Protein AF-A0A355ANZ3-F1 (afdb_monomer_lite)

Radius of gyration: 16.43 Å; chains: 1; bounding box: 36×27×49 Å

Structure (mmCIF, N/CA/C/O backbone):
data_AF-A0A355ANZ3-F1
#
_entry.id   AF-A0A355ANZ3-F1
#
loop_
_atom_site.group_PDB
_atom_site.id
_atom_site.type_symbol
_atom_site.label_atom_id
_atom_site.label_alt_id
_atom_site.label_comp_id
_atom_site.label_asym_id
_atom_site.label_entity_id
_atom_site.label_seq_id
_atom_site.pdbx_PDB_ins_code
_atom_site.Cartn_x
_atom_site.Cartn_y
_atom_site.Cartn_z
_atom_site.occupancy
_atom_site.B_iso_or_equiv
_atom_site.auth_seq_id
_atom_site.auth_comp_id
_atom_site.auth_asym_id
_atom_site.auth_atom_id
_atom_site.pdbx_PDB_model_num
ATOM 1 N N . MET A 1 1 ? 0.236 -1.307 -24.977 1.00 85.56 1 MET A N 1
ATOM 2 C CA . MET A 1 1 ? 0.227 -2.736 -24.588 1.00 85.56 1 MET A CA 1
ATOM 3 C C . MET A 1 1 ? 0.810 -2.966 -23.194 1.00 85.56 1 MET A C 1
ATOM 5 O O . MET A 1 1 ? 0.132 -3.562 -22.372 1.00 85.56 1 MET A O 1
ATOM 9 N N . LEU A 1 2 ? 2.023 -2.478 -22.892 1.00 94.38 2 LEU A N 1
ATOM 10 C CA . LEU A 1 2 ? 2.680 -2.721 -21.597 1.00 94.38 2 LEU A CA 1
ATOM 11 C C . LEU A 1 2 ? 1.858 -2.246 -20.382 1.00 94.38 2 LEU A C 1
ATOM 13 O O . LEU A 1 2 ? 1.691 -3.004 -19.436 1.00 94.38 2 LEU A O 1
ATOM 17 N N . ALA A 1 3 ? 1.255 -1.053 -20.438 1.00 95.06 3 ALA A N 1
ATOM 18 C CA . ALA A 1 3 ? 0.371 -0.559 -19.375 1.00 95.06 3 ALA A CA 1
ATOM 19 C C . ALA A 1 3 ? -0.817 -1.503 -19.088 1.00 95.06 3 ALA A C 1
ATOM 21 O O . ALA A 1 3 ? -1.151 -1.747 -17.932 1.00 95.06 3 ALA A O 1
ATOM 22 N N . THR A 1 4 ? -1.413 -2.093 -20.131 1.00 97.56 4 THR A N 1
ATOM 23 C CA . THR A 1 4 ? -2.494 -3.084 -20.001 1.00 97.56 4 THR A CA 1
ATOM 24 C C . THR A 1 4 ? -2.016 -4.336 -19.267 1.00 97.56 4 THR A C 1
ATOM 26 O O . THR A 1 4 ? -2.727 -4.842 -18.406 1.00 97.56 4 THR A O 1
ATOM 29 N N . LEU A 1 5 ? -0.800 -4.811 -19.560 1.00 97.62 5 LEU A N 1
ATOM 30 C CA . LEU A 1 5 ? -0.206 -5.967 -18.881 1.00 97.62 5 LEU A CA 1
ATOM 31 C C . LEU A 1 5 ? 0.113 -5.665 -17.414 1.00 97.62 5 LEU A C 1
ATOM 33 O O . LEU A 1 5 ? -0.207 -6.472 -16.549 1.00 97.62 5 LEU A O 1
ATOM 37 N N . ILE A 1 6 ? 0.679 -4.491 -17.120 1.00 97.94 6 ILE A N 1
ATOM 38 C CA . ILE A 1 6 ? 0.951 -4.057 -15.740 1.00 97.94 6 ILE A CA 1
ATOM 39 C C . ILE A 1 6 ? -0.354 -4.003 -14.934 1.00 97.94 6 ILE A C 1
ATOM 41 O O . ILE A 1 6 ? -0.397 -4.498 -13.806 1.00 97.94 6 ILE A O 1
ATOM 45 N N . GLY A 1 7 ? -1.426 -3.467 -15.528 1.00 97.81 7 GLY A N 1
ATOM 46 C CA . GLY A 1 7 ? -2.759 -3.448 -14.925 1.00 97.81 7 GLY A CA 1
ATOM 47 C C . GLY A 1 7 ? -3.343 -4.847 -14.716 1.00 97.81 7 GLY A C 1
ATOM 48 O O . GLY A 1 7 ? -3.854 -5.135 -13.637 1.00 97.81 7 GLY A O 1
ATOM 49 N N . ALA A 1 8 ? -3.213 -5.743 -15.699 1.00 98.25 8 ALA A N 1
ATOM 50 C CA . ALA A 1 8 ? -3.679 -7.126 -15.585 1.00 98.25 8 ALA A CA 1
ATOM 51 C C . ALA A 1 8 ? -2.952 -7.892 -14.466 1.00 98.25 8 ALA A C 1
ATOM 53 O O . ALA A 1 8 ? -3.593 -8.586 -13.677 1.00 98.25 8 ALA A O 1
ATOM 54 N N . VAL A 1 9 ? -1.632 -7.717 -14.342 1.00 98.44 9 VAL A N 1
ATOM 55 C CA . VAL A 1 9 ? -0.847 -8.303 -13.243 1.00 98.44 9 VAL A CA 1
ATOM 56 C C . VAL A 1 9 ? -1.268 -7.709 -11.898 1.00 98.44 9 VAL A C 1
ATOM 58 O O . VAL A 1 9 ? -1.477 -8.459 -10.947 1.00 98.44 9 VAL A O 1
ATOM 61 N N . GLY A 1 10 ? -1.486 -6.393 -11.817 1.00 98.44 10 GLY A N 1
ATOM 62 C CA . GLY A 1 10 ? -2.022 -5.752 -10.611 1.00 98.44 10 GLY A CA 1
ATOM 63 C C . GLY A 1 10 ? -3.393 -6.310 -10.206 1.00 98.44 10 GLY A C 1
ATOM 64 O O . GLY A 1 10 ? -3.620 -6.607 -9.033 1.00 98.44 10 GLY A O 1
ATOM 65 N N . GLY A 1 11 ? -4.274 -6.539 -11.184 1.00 98.06 11 GLY A N 1
ATOM 66 C CA . GLY A 1 11 ? -5.581 -7.169 -10.986 1.00 98.06 11 GLY A CA 1
ATOM 67 C C . GLY A 1 11 ? -5.505 -8.628 -10.523 1.00 98.06 11 GLY A C 1
ATOM 68 O O . GLY A 1 11 ? -6.370 -9.073 -9.779 1.00 98.06 11 GLY A O 1
ATOM 69 N N . ALA A 1 12 ? -4.461 -9.373 -10.890 1.00 98.38 12 ALA A N 1
ATOM 70 C CA . ALA A 1 12 ? -4.224 -10.705 -10.334 1.00 98.38 12 ALA A CA 1
ATOM 71 C C . ALA A 1 12 ? -3.670 -10.631 -8.898 1.00 98.38 12 ALA A C 1
ATOM 73 O O . ALA A 1 12 ? -4.158 -11.325 -8.006 1.00 98.38 12 ALA A O 1
ATOM 74 N N . ILE A 1 13 ? -2.685 -9.758 -8.657 1.00 98.50 13 ILE A N 1
ATOM 75 C CA . ILE A 1 13 ? -2.040 -9.571 -7.346 1.00 98.50 13 ILE A CA 1
ATOM 76 C C . ILE A 1 13 ? -3.062 -9.190 -6.272 1.00 98.50 13 ILE A C 1
ATOM 78 O O . ILE A 1 13 ? -3.000 -9.718 -5.159 1.00 98.50 13 ILE A O 1
ATOM 82 N N . VAL A 1 14 ? -4.012 -8.303 -6.586 1.00 97.88 14 VAL A N 1
ATOM 83 C CA . VAL A 1 14 ? -4.986 -7.829 -5.593 1.00 97.88 14 VAL A CA 1
ATOM 84 C C . VAL A 1 14 ? -5.842 -8.963 -5.031 1.00 97.88 14 VAL A C 1
ATOM 86 O O . VAL A 1 14 ? -6.076 -8.991 -3.827 1.00 97.88 14 VAL A O 1
ATOM 89 N N . VAL A 1 15 ? -6.237 -9.937 -5.860 1.00 97.00 15 VAL A N 1
ATOM 90 C CA . VAL A 1 15 ? -7.064 -11.078 -5.431 1.00 97.00 15 VAL A CA 1
ATOM 91 C C . VAL A 1 15 ? -6.321 -11.913 -4.392 1.00 97.00 15 VAL A C 1
ATOM 93 O O . VAL A 1 15 ? -6.863 -12.220 -3.332 1.00 97.00 15 VAL A O 1
ATOM 96 N N . PHE A 1 16 ? -5.054 -12.239 -4.656 1.00 97.50 16 PHE A N 1
ATOM 97 C CA . PHE A 1 16 ? -4.235 -12.993 -3.707 1.00 97.50 1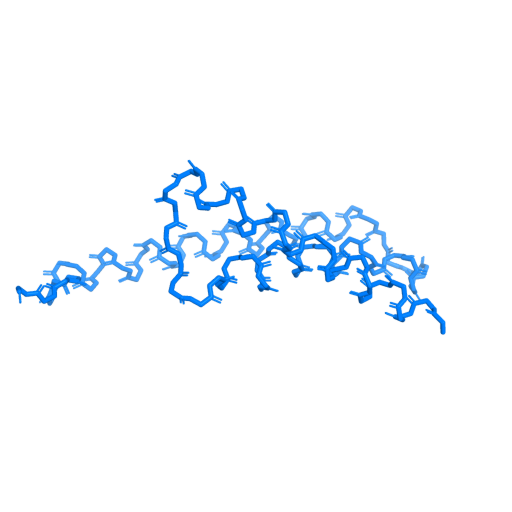6 PHE A CA 1
ATOM 98 C C . PHE A 1 16 ? -3.895 -12.184 -2.453 1.00 97.50 16 PHE A C 1
ATOM 100 O O . PHE A 1 16 ? -3.821 -12.760 -1.369 1.00 97.50 16 PHE A O 1
ATOM 107 N N . SER A 1 17 ? -3.721 -10.865 -2.580 1.00 97.44 17 SER A N 1
ATOM 108 C CA . SER A 1 17 ? -3.492 -9.980 -1.435 1.00 97.44 17 SER A CA 1
ATOM 109 C C . SER A 1 17 ? -4.702 -9.943 -0.499 1.00 97.44 17 SER A C 1
ATOM 111 O O . SER A 1 17 ? -4.523 -10.142 0.700 1.00 97.44 17 SER A O 1
ATOM 113 N N . VAL A 1 18 ? -5.922 -9.781 -1.029 1.00 96.25 18 VAL A N 1
ATOM 114 C CA . VAL A 1 18 ? -7.160 -9.791 -0.224 1.00 96.25 18 VAL A CA 1
ATOM 115 C C . VAL A 1 18 ? -7.294 -11.118 0.520 1.00 96.25 18 VAL A C 1
ATOM 117 O O . VAL A 1 18 ? -7.322 -11.137 1.745 1.00 96.25 18 VAL A O 1
ATOM 120 N N . LEU A 1 19 ? -7.233 -12.245 -0.201 1.00 95.69 19 LEU A N 1
ATOM 121 C CA . LEU A 1 19 ? -7.342 -13.575 0.412 1.00 95.69 19 LEU A CA 1
ATOM 122 C C . LEU A 1 19 ? -6.231 -13.855 1.439 1.00 95.69 19 LEU A C 1
ATOM 124 O O . LEU A 1 19 ? -6.435 -14.608 2.391 1.00 95.69 19 LEU A O 1
ATOM 128 N N . GLY A 1 20 ? -5.036 -13.300 1.231 1.00 96.31 20 GLY A N 1
ATOM 129 C CA . GLY A 1 20 ? -3.919 -13.407 2.164 1.00 96.31 20 GLY A CA 1
ATOM 130 C C . GLY A 1 20 ? -4.164 -12.628 3.455 1.00 96.31 20 GLY A C 1
ATOM 131 O O . GLY A 1 20 ? -3.989 -13.183 4.539 1.00 96.31 20 GLY A O 1
ATOM 132 N N . LEU A 1 21 ? -4.596 -11.370 3.349 1.00 96.56 21 LEU A N 1
ATOM 133 C CA . LEU A 1 21 ? -4.892 -10.520 4.505 1.00 96.56 21 LEU A CA 1
ATOM 134 C C . LEU A 1 21 ? -6.094 -11.034 5.304 1.00 96.56 21 LEU A C 1
ATOM 136 O O . LEU A 1 21 ? -6.013 -11.080 6.533 1.00 96.56 21 LEU A O 1
ATOM 140 N N . ASP A 1 22 ? -7.132 -11.526 4.627 1.00 94.69 22 ASP A N 1
ATOM 141 C CA . ASP A 1 22 ? -8.296 -12.148 5.270 1.00 94.69 22 ASP A CA 1
ATOM 142 C C . ASP A 1 22 ? -7.875 -13.365 6.112 1.00 94.69 22 ASP A C 1
ATOM 144 O O . ASP A 1 22 ? -8.289 -13.531 7.260 1.00 94.69 22 ASP A O 1
ATOM 148 N N . ARG A 1 23 ? -6.970 -14.208 5.590 1.00 95.00 23 ARG A N 1
ATOM 149 C CA . ARG A 1 23 ? -6.419 -15.353 6.344 1.00 95.00 23 ARG A CA 1
ATOM 150 C C . ARG A 1 23 ? -5.575 -14.931 7.543 1.00 95.00 23 ARG A C 1
ATOM 152 O O . ARG A 1 23 ? -5.521 -15.664 8.529 1.00 95.00 23 ARG A O 1
ATOM 159 N N . LEU A 1 24 ? -4.931 -13.769 7.466 1.00 96.75 24 LEU A N 1
ATOM 160 C CA . LEU A 1 24 ? -4.194 -13.167 8.577 1.00 96.75 24 LEU A CA 1
ATOM 161 C C . LEU A 1 24 ? -5.108 -12.424 9.565 1.00 96.75 24 LEU A C 1
ATOM 163 O O . LEU A 1 24 ? -4.604 -11.915 10.565 1.00 96.75 24 LEU A O 1
ATOM 167 N N . ARG A 1 25 ? -6.429 -12.388 9.324 1.00 94.06 25 ARG A N 1
ATOM 168 C CA . ARG A 1 25 ? -7.415 -11.632 10.118 1.00 94.06 25 ARG A CA 1
ATOM 169 C C . ARG A 1 25 ? -7.098 -10.135 10.175 1.00 94.06 25 ARG A C 1
ATOM 171 O O . ARG A 1 25 ? -7.312 -9.478 11.194 1.00 94.06 25 ARG A O 1
ATOM 178 N N . ILE A 1 26 ? -6.526 -9.609 9.094 1.00 93.56 26 ILE A N 1
ATOM 179 C CA . ILE A 1 26 ? -6.308 -8.176 8.909 1.00 93.56 26 ILE A CA 1
ATOM 180 C C . ILE A 1 26 ? -7.495 -7.654 8.102 1.00 93.56 26 ILE A C 1
ATOM 182 O O . ILE A 1 26 ? -7.446 -7.572 6.876 1.00 93.56 26 ILE A O 1
ATOM 186 N N . ASP A 1 27 ? -8.569 -7.318 8.811 1.00 81.94 27 ASP A N 1
ATOM 187 C CA . ASP A 1 27 ? -9.829 -6.922 8.186 1.00 81.94 27 ASP A CA 1
ATOM 188 C C . ASP A 1 27 ? -9.765 -5.458 7.727 1.00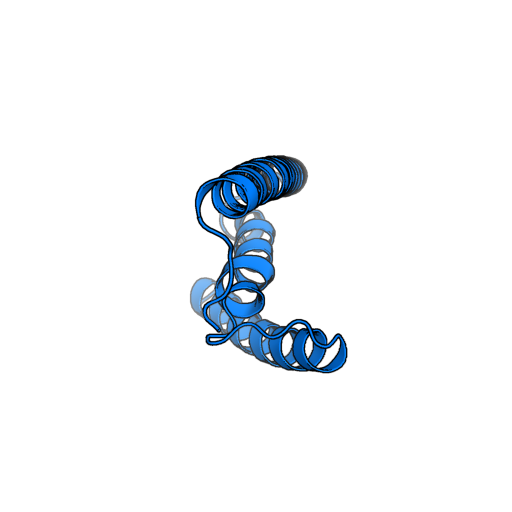 81.94 27 ASP A C 1
ATOM 190 O O . ASP A 1 27 ? -9.790 -4.517 8.525 1.00 81.94 27 ASP A O 1
ATOM 194 N N . GLY A 1 28 ? -9.678 -5.254 6.413 1.00 83.62 28 GLY A N 1
ATOM 195 C CA . GLY A 1 28 ? -9.833 -3.946 5.782 1.00 83.62 28 GLY A CA 1
ATOM 196 C C . GLY A 1 28 ? -11.215 -3.840 5.132 1.00 83.62 28 GLY A C 1
ATOM 197 O O . GLY A 1 28 ? -11.442 -4.557 4.161 1.00 83.62 28 GLY A O 1
ATOM 198 N N . PRO A 1 29 ? -12.113 -2.924 5.553 1.00 85.25 29 PRO A N 1
ATOM 199 C CA . PRO A 1 29 ? -13.515 -2.893 5.098 1.00 85.25 29 PRO A CA 1
ATOM 200 C C . PRO A 1 29 ? -13.682 -2.741 3.579 1.00 85.25 29 PRO A C 1
ATOM 202 O O . PRO A 1 29 ? -14.707 -3.114 3.023 1.00 85.25 29 PRO A O 1
ATOM 205 N N . VAL A 1 30 ? -12.669 -2.191 2.906 1.00 92.19 30 VAL A N 1
ATOM 206 C CA . VAL A 1 30 ? -12.641 -1.981 1.450 1.00 92.19 30 VAL A CA 1
ATOM 207 C C . VAL A 1 30 ? -11.401 -2.593 0.788 1.00 92.19 30 VAL A C 1
ATOM 209 O O . VAL A 1 30 ? -11.073 -2.255 -0.346 1.00 92.19 30 VAL A O 1
ATOM 212 N N . GLY A 1 31 ? -10.643 -3.430 1.508 1.00 93.31 31 GLY A N 1
ATOM 213 C CA . GLY A 1 31 ? -9.393 -4.006 0.999 1.00 93.31 31 GLY A CA 1
ATOM 214 C C . GLY A 1 31 ? -8.302 -2.969 0.692 1.00 93.31 31 GLY A C 1
ATOM 215 O O . GLY A 1 31 ? -7.458 -3.202 -0.172 1.00 93.31 31 GLY A O 1
ATOM 216 N N . ALA A 1 32 ? -8.307 -1.815 1.375 1.00 94.75 32 ALA A N 1
ATOM 217 C CA . ALA A 1 32 ? -7.439 -0.673 1.061 1.00 94.75 32 ALA A CA 1
ATOM 218 C C . ALA A 1 32 ? -5.943 -1.038 0.994 1.00 94.75 32 ALA A C 1
ATOM 220 O O . ALA A 1 32 ? -5.240 -0.570 0.099 1.00 94.75 32 ALA A O 1
ATOM 221 N N . ILE A 1 33 ? -5.474 -1.910 1.894 1.00 95.25 33 ILE A N 1
ATOM 222 C CA . ILE A 1 33 ? -4.086 -2.397 1.910 1.00 95.25 33 ILE A CA 1
ATOM 223 C C . ILE A 1 33 ? -3.769 -3.181 0.631 1.00 95.25 33 ILE A C 1
ATOM 225 O O . ILE A 1 33 ? -2.702 -2.988 0.057 1.00 95.25 33 ILE A O 1
ATOM 229 N N . SER A 1 34 ? -4.688 -4.009 0.135 1.00 96.94 34 SER A N 1
ATOM 230 C CA . SER A 1 34 ? -4.482 -4.782 -1.091 1.00 96.94 34 SER A CA 1
ATOM 231 C C . SER A 1 34 ? -4.455 -3.894 -2.333 1.00 96.94 34 SER A C 1
ATOM 233 O O . SER A 1 34 ? -3.478 -3.933 -3.081 1.00 96.94 34 SER A O 1
ATOM 235 N N . VAL A 1 35 ? -5.488 -3.066 -2.541 1.00 96.69 35 VAL A N 1
ATOM 236 C CA . VAL A 1 35 ? -5.620 -2.225 -3.751 1.00 96.69 35 VAL A CA 1
ATOM 237 C C . VAL A 1 35 ? -4.628 -1.061 -3.805 1.00 96.69 35 VAL A C 1
ATOM 239 O O . VAL A 1 35 ? -4.130 -0.752 -4.880 1.00 96.69 35 VAL A O 1
ATOM 242 N N . HIS A 1 36 ? -4.322 -0.411 -2.679 1.00 95.75 36 HIS A N 1
ATOM 243 C CA . HIS A 1 36 ? -3.444 0.768 -2.669 1.00 95.75 36 HIS A CA 1
ATOM 244 C C . HIS A 1 36 ? -2.032 0.419 -2.198 1.00 95.75 36 HIS A C 1
ATOM 246 O O . HIS A 1 36 ? -1.061 0.888 -2.781 1.00 95.75 36 HIS A O 1
ATOM 252 N N . GLY A 1 37 ? -1.900 -0.427 -1.173 1.00 95.31 37 GLY A N 1
ATOM 253 C CA . GLY A 1 37 ? -0.601 -0.841 -0.640 1.00 95.31 37 GLY A CA 1
ATOM 254 C C . GLY A 1 37 ? 0.097 -1.856 -1.546 1.00 95.31 37 GLY A C 1
ATOM 255 O O . GLY A 1 37 ? 1.091 -1.535 -2.193 1.00 95.31 37 GLY A O 1
ATOM 256 N N . THR A 1 38 ? -0.421 -3.085 -1.623 1.00 97.25 38 THR A N 1
ATOM 257 C CA . THR A 1 38 ? 0.225 -4.183 -2.364 1.00 97.25 38 THR A CA 1
ATOM 258 C C . THR A 1 38 ? 0.319 -3.893 -3.862 1.00 97.25 38 THR A C 1
ATOM 260 O O . THR A 1 38 ? 1.399 -4.009 -4.444 1.00 97.25 38 THR A O 1
ATOM 263 N N . VAL A 1 39 ? -0.784 -3.488 -4.498 1.00 98.12 39 VAL A N 1
ATOM 264 C CA . VAL A 1 39 ? -0.776 -3.165 -5.937 1.00 98.12 39 VAL A CA 1
ATOM 265 C C . VAL A 1 39 ? -0.013 -1.866 -6.221 1.00 98.12 39 VAL A C 1
ATOM 267 O O . VAL A 1 39 ? 0.628 -1.761 -7.265 1.00 98.12 39 VAL A O 1
ATOM 270 N N . GLY A 1 40 ? 0.005 -0.904 -5.292 1.00 97.69 40 GLY A N 1
ATOM 271 C CA . GLY A 1 40 ? 0.838 0.297 -5.415 1.00 97.69 40 GLY A CA 1
ATOM 272 C C . GLY A 1 40 ? 2.334 -0.024 -5.422 1.00 97.69 40 GLY A C 1
ATOM 273 O O . GLY A 1 40 ? 3.070 0.485 -6.268 1.00 97.69 40 GLY A O 1
ATOM 274 N N . ILE A 1 41 ? 2.778 -0.939 -4.553 1.00 98.12 41 ILE A N 1
ATOM 275 C CA . ILE A 1 41 ? 4.157 -1.455 -4.558 1.00 98.12 41 ILE A CA 1
ATOM 276 C C . ILE A 1 41 ? 4.470 -2.142 -5.892 1.00 98.12 41 ILE A C 1
ATOM 278 O O . ILE A 1 41 ? 5.517 -1.873 -6.476 1.00 98.12 41 ILE A O 1
ATOM 282 N N . TRP A 1 42 ? 3.561 -2.972 -6.417 1.00 98.19 42 TRP A N 1
ATOM 283 C CA . TRP A 1 42 ? 3.712 -3.548 -7.759 1.00 98.19 42 TRP A CA 1
ATOM 284 C C . TRP A 1 42 ? 3.890 -2.466 -8.834 1.00 98.19 42 TRP A C 1
ATOM 286 O O . TRP A 1 42 ? 4.799 -2.567 -9.656 1.00 98.19 42 TRP A O 1
ATOM 296 N N . GLY A 1 43 ? 3.078 -1.407 -8.795 1.00 97.06 43 GLY A N 1
ATOM 297 C CA . GLY A 1 43 ? 3.191 -0.274 -9.712 1.00 97.06 43 GLY A CA 1
ATOM 298 C C . GLY A 1 43 ? 4.576 0.376 -9.681 1.00 97.06 43 GLY A C 1
ATOM 299 O O . GLY A 1 43 ? 5.164 0.583 -10.740 1.00 97.06 43 GLY A O 1
ATOM 300 N N . LEU A 1 44 ? 5.131 0.624 -8.488 1.00 97.12 44 LEU A N 1
ATOM 301 C CA . LEU A 1 44 ? 6.486 1.172 -8.317 1.00 97.12 44 LEU A CA 1
ATOM 302 C C . LEU A 1 44 ? 7.563 0.232 -8.876 1.00 97.12 44 LEU A C 1
ATOM 304 O O . LEU A 1 44 ? 8.461 0.669 -9.596 1.00 97.12 44 LEU A O 1
ATOM 308 N N . LEU A 1 45 ? 7.446 -1.072 -8.616 1.00 97.38 45 LEU A N 1
ATOM 309 C CA . LEU A 1 45 ? 8.373 -2.078 -9.148 1.00 97.38 45 LEU A CA 1
ATOM 310 C C . LEU A 1 45 ? 8.287 -2.222 -10.675 1.00 97.38 45 LEU A C 1
ATOM 312 O O . LEU A 1 45 ? 9.269 -2.611 -11.304 1.00 97.38 45 LEU A O 1
ATOM 316 N N . ALA A 1 46 ? 7.145 -1.888 -11.277 1.00 96.88 46 ALA A N 1
ATOM 317 C CA . ALA A 1 46 ? 6.955 -1.908 -12.722 1.00 96.88 46 ALA A CA 1
ATOM 318 C C . ALA A 1 46 ? 7.497 -0.650 -13.434 1.00 96.88 46 ALA A C 1
ATOM 320 O O . ALA A 1 46 ? 7.675 -0.685 -14.652 1.00 96.88 46 ALA A O 1
ATOM 321 N N . VAL A 1 47 ? 7.802 0.444 -12.718 1.00 96.19 47 VAL A N 1
ATOM 322 C CA . VAL A 1 47 ? 8.298 1.701 -13.320 1.00 96.19 47 VAL A CA 1
ATOM 323 C C . VAL A 1 47 ? 9.546 1.497 -14.198 1.00 96.19 47 VAL A C 1
ATOM 325 O O . VAL A 1 47 ? 9.513 1.958 -15.345 1.00 96.19 47 VAL A O 1
ATOM 328 N N . PRO A 1 48 ? 10.600 0.768 -13.767 1.00 95.56 48 PRO A N 1
ATOM 329 C CA . PRO A 1 48 ? 11.799 0.544 -14.583 1.00 95.56 48 PRO A CA 1
ATOM 330 C C . PRO A 1 48 ? 11.532 -0.194 -15.904 1.00 95.56 48 PRO A C 1
ATOM 332 O O . PRO A 1 48 ? 12.327 -0.105 -16.834 1.00 95.56 48 PRO A O 1
ATOM 335 N N . LEU A 1 49 ? 10.401 -0.906 -16.020 1.00 94.56 49 LEU A N 1
ATOM 336 C CA . LEU A 1 49 ? 9.993 -1.572 -17.264 1.00 94.56 49 LEU A CA 1
ATOM 337 C C . LEU A 1 49 ? 9.504 -0.577 -18.326 1.00 94.56 49 LEU A C 1
ATOM 339 O O . LEU A 1 49 ? 9.455 -0.905 -19.508 1.00 94.56 49 LEU A O 1
ATOM 343 N N . THR A 1 50 ? 9.092 0.616 -17.896 1.00 93.94 50 THR A N 1
ATOM 344 C CA . THR A 1 50 ? 8.522 1.667 -18.755 1.00 93.94 50 THR A CA 1
ATOM 345 C C . THR A 1 50 ? 9.443 2.870 -18.920 1.00 93.94 50 THR A C 1
ATOM 347 O O . THR A 1 50 ? 9.271 3.634 -19.865 1.00 93.94 50 THR A O 1
ATOM 350 N N . ASN A 1 51 ? 10.418 3.036 -18.023 1.00 93.25 51 ASN A N 1
ATOM 351 C CA . ASN A 1 51 ? 11.382 4.124 -18.053 1.00 93.25 51 ASN A CA 1
ATOM 352 C C . ASN A 1 51 ? 12.779 3.603 -17.686 1.00 93.25 51 ASN A C 1
ATOM 354 O O . ASN A 1 51 ? 13.056 3.312 -16.523 1.00 93.25 51 ASN A O 1
ATOM 358 N N . SER A 1 52 ? 13.660 3.531 -18.684 1.00 90.62 52 SER A N 1
ATOM 359 C CA . SER A 1 52 ? 15.029 3.024 -18.548 1.00 90.62 52 SER A CA 1
ATOM 360 C C . SER A 1 52 ? 15.971 3.942 -17.767 1.00 90.62 52 SER A C 1
ATOM 362 O O . SER A 1 52 ? 17.054 3.508 -17.389 1.00 90.62 52 SER A O 1
ATOM 364 N N . GLU A 1 53 ? 15.594 5.197 -17.525 1.00 93.62 53 GLU A N 1
ATOM 365 C CA . GLU A 1 53 ? 16.380 6.126 -16.701 1.00 9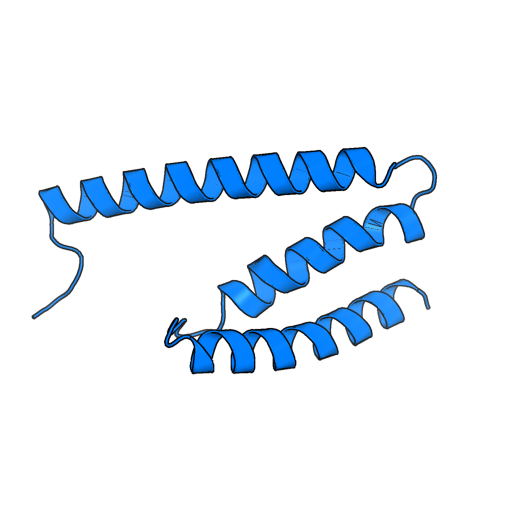3.62 53 GLU A CA 1
ATOM 366 C C . GLU A 1 53 ? 16.198 5.852 -15.200 1.00 93.62 53 GLU A C 1
ATOM 368 O O . GLU A 1 53 ? 16.965 6.338 -14.366 1.00 93.62 53 GLU A O 1
ATOM 373 N N . ILE A 1 54 ? 15.182 5.064 -14.838 1.00 93.12 54 ILE A N 1
ATOM 374 C CA . ILE A 1 54 ? 14.822 4.783 -13.454 1.00 93.12 54 ILE A CA 1
ATOM 375 C C . ILE A 1 54 ? 15.307 3.391 -13.063 1.00 93.12 54 ILE A C 1
ATOM 377 O O . ILE A 1 54 ? 14.838 2.371 -13.561 1.00 93.12 54 ILE A O 1
ATOM 381 N N . ASN A 1 55 ? 16.201 3.347 -12.078 1.00 93.56 55 ASN A N 1
ATOM 382 C CA . ASN A 1 55 ? 16.730 2.098 -11.543 1.00 93.56 55 ASN A CA 1
ATOM 383 C C . ASN A 1 55 ? 15.785 1.457 -10.516 1.00 93.56 55 ASN A C 1
ATOM 385 O O . ASN A 1 55 ? 15.173 2.143 -9.694 1.00 93.56 55 ASN A O 1
ATOM 389 N N . LEU A 1 56 ? 15.768 0.120 -10.474 1.00 95.00 56 LEU A N 1
ATOM 390 C CA . LEU A 1 56 ? 15.005 -0.650 -9.483 1.00 95.00 56 LEU A CA 1
ATOM 391 C C . LEU A 1 56 ? 15.392 -0.287 -8.039 1.00 95.00 56 LEU A C 1
ATOM 393 O O . LEU A 1 56 ? 14.526 -0.163 -7.179 1.00 95.00 56 LEU A O 1
ATOM 397 N N . ASN A 1 57 ? 16.678 -0.031 -7.782 1.00 95.75 57 ASN A N 1
ATOM 398 C CA . ASN A 1 57 ? 17.159 0.364 -6.455 1.00 95.75 57 ASN A CA 1
ATOM 399 C C . ASN A 1 57 ? 16.518 1.670 -5.963 1.00 95.75 57 ASN A C 1
ATOM 401 O O . ASN A 1 57 ? 16.188 1.777 -4.786 1.00 95.75 57 ASN A O 1
ATOM 405 N N . ALA A 1 58 ? 16.292 2.641 -6.855 1.00 95.12 58 ALA A N 1
ATOM 406 C CA . ALA A 1 58 ? 15.621 3.888 -6.493 1.00 95.12 58 ALA A CA 1
ATOM 407 C C . ALA A 1 58 ? 14.159 3.637 -6.085 1.00 95.12 58 ALA A C 1
ATOM 409 O O . ALA A 1 58 ? 13.687 4.214 -5.107 1.00 95.12 58 ALA A O 1
ATOM 410 N N . GLN A 1 59 ? 13.469 2.721 -6.775 1.00 97.56 59 GLN A N 1
ATOM 411 C CA . GLN A 1 59 ? 12.101 2.319 -6.431 1.00 97.56 59 GLN A CA 1
ATOM 412 C C . GLN A 1 59 ? 12.039 1.585 -5.089 1.00 97.56 59 GLN A C 1
ATOM 414 O O . GLN A 1 59 ? 11.175 1.886 -4.272 1.00 97.56 59 GLN A O 1
ATOM 419 N N . LEU A 1 60 ? 12.981 0.677 -4.815 1.00 97.56 60 LEU A N 1
ATOM 420 C CA . LEU A 1 60 ? 13.052 -0.041 -3.537 1.00 97.56 60 LEU A CA 1
ATOM 421 C C . LEU A 1 60 ? 13.298 0.902 -2.354 1.00 97.56 60 LEU A C 1
ATOM 423 O O . LEU A 1 60 ? 12.633 0.782 -1.325 1.00 97.56 60 LEU A O 1
ATOM 427 N N . ILE A 1 61 ? 14.208 1.869 -2.511 1.00 97.50 61 ILE A N 1
ATOM 428 C CA . ILE A 1 61 ? 14.439 2.906 -1.498 1.00 97.50 61 ILE A CA 1
ATOM 429 C C . ILE A 1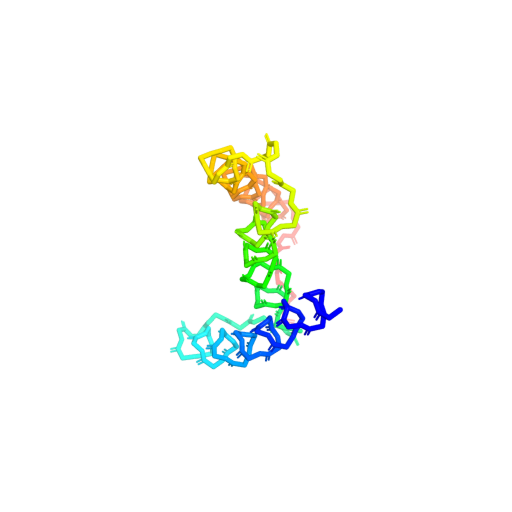 61 ? 13.168 3.740 -1.305 1.00 97.50 61 ILE A C 1
ATOM 431 O O . ILE A 1 61 ? 12.747 3.948 -0.169 1.00 97.50 61 ILE A O 1
ATOM 435 N N . GLY A 1 62 ? 12.518 4.160 -2.395 1.00 97.06 62 GLY A N 1
ATOM 436 C CA . GLY A 1 62 ? 11.255 4.900 -2.344 1.00 97.06 62 GLY A CA 1
ATOM 437 C C . GLY A 1 62 ? 10.147 4.144 -1.606 1.00 97.06 62 GLY A C 1
ATOM 438 O O . GLY A 1 62 ? 9.511 4.711 -0.719 1.00 97.06 62 GLY A O 1
ATOM 439 N N . ILE A 1 63 ? 9.966 2.851 -1.899 1.00 98.00 63 ILE A N 1
ATOM 440 C CA . ILE A 1 63 ? 9.029 1.968 -1.186 1.00 98.00 63 ILE A CA 1
ATOM 441 C C . ILE A 1 63 ? 9.353 1.949 0.311 1.00 98.00 63 ILE A C 1
ATOM 443 O O . ILE A 1 63 ? 8.457 2.144 1.130 1.00 98.00 63 ILE A O 1
ATOM 447 N N . GLY A 1 64 ? 10.624 1.759 0.674 1.00 97.94 64 GLY A N 1
ATOM 448 C CA . GLY A 1 64 ? 11.060 1.748 2.071 1.00 97.94 64 GLY A CA 1
ATOM 449 C C . GLY A 1 64 ? 10.751 3.058 2.799 1.00 97.94 64 GLY A C 1
ATOM 450 O O . GLY A 1 64 ? 10.193 3.032 3.896 1.00 97.94 64 GLY A O 1
ATOM 451 N N . VAL A 1 65 ? 11.046 4.200 2.172 1.00 98.00 65 VAL A N 1
ATOM 452 C CA . VAL A 1 65 ? 10.762 5.533 2.728 1.00 98.00 65 VAL A CA 1
ATOM 453 C C . VAL A 1 65 ? 9.260 5.747 2.913 1.00 98.00 65 VAL A C 1
ATOM 455 O O . VAL A 1 65 ? 8.837 6.176 3.986 1.00 98.00 65 VAL A O 1
ATOM 458 N N . ILE A 1 66 ? 8.446 5.413 1.906 1.00 96.88 66 ILE A N 1
ATOM 459 C CA . ILE A 1 66 ? 6.985 5.552 1.977 1.00 96.88 66 ILE A CA 1
ATOM 460 C C . ILE A 1 66 ? 6.419 4.666 3.091 1.00 96.88 66 ILE A C 1
ATOM 462 O O . ILE A 1 66 ? 5.638 5.149 3.907 1.00 96.88 66 ILE A O 1
ATOM 466 N N . LEU A 1 67 ? 6.828 3.397 3.176 1.00 96.31 67 LEU A N 1
ATOM 467 C CA . LEU A 1 67 ? 6.342 2.479 4.210 1.00 96.31 67 LEU A CA 1
ATOM 468 C C . LEU A 1 67 ? 6.751 2.925 5.616 1.00 96.31 67 LEU A C 1
ATOM 470 O O . LEU A 1 67 ? 5.917 2.906 6.521 1.00 96.31 67 LEU A O 1
ATOM 474 N N . ALA A 1 68 ? 7.998 3.366 5.798 1.00 97.31 68 ALA A N 1
ATOM 475 C CA . ALA A 1 68 ? 8.477 3.872 7.080 1.00 97.31 68 ALA A CA 1
ATOM 476 C C . ALA A 1 68 ? 7.696 5.120 7.513 1.00 97.31 68 ALA A C 1
ATOM 478 O O . ALA A 1 68 ? 7.203 5.182 8.641 1.00 97.31 68 ALA A O 1
ATOM 479 N N . PHE A 1 69 ? 7.529 6.084 6.604 1.00 97.38 69 PHE A N 1
ATOM 480 C CA . PHE A 1 69 ? 6.757 7.292 6.872 1.00 97.38 69 PHE A CA 1
ATOM 481 C C . PHE A 1 69 ? 5.298 6.969 7.211 1.00 97.38 69 PHE A C 1
ATOM 483 O O . PHE A 1 69 ? 4.801 7.418 8.241 1.00 97.38 69 PHE A O 1
ATOM 490 N N . LEU A 1 70 ? 4.622 6.160 6.3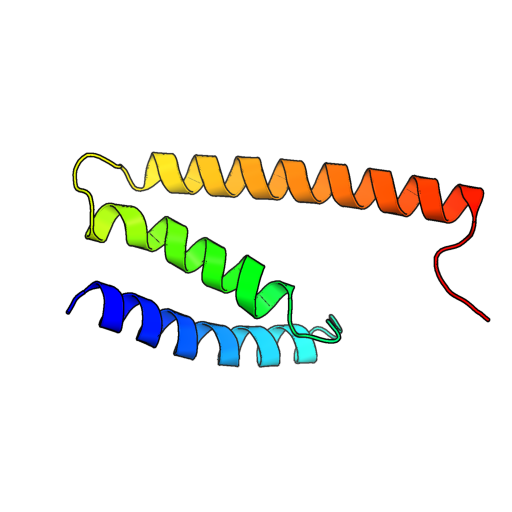88 1.00 96.12 70 LEU A N 1
ATOM 491 C CA . LEU A 1 70 ? 3.215 5.808 6.595 1.00 96.12 70 LEU A CA 1
ATOM 492 C C . LEU A 1 70 ? 2.999 5.053 7.906 1.00 96.12 70 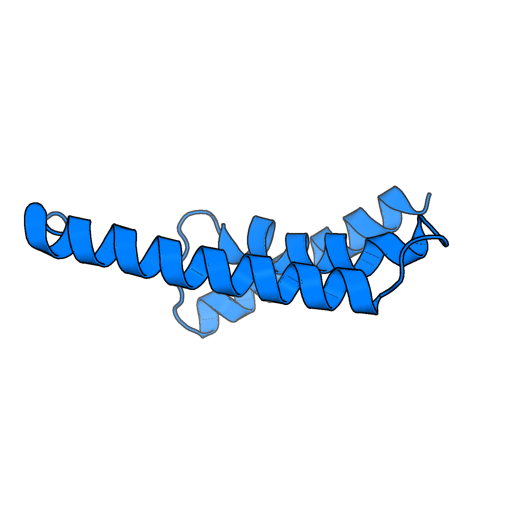LEU A C 1
ATOM 494 O O . LEU A 1 70 ? 2.033 5.337 8.611 1.00 96.12 70 LEU A O 1
ATOM 498 N N . PHE A 1 71 ? 3.888 4.121 8.256 1.00 94.75 71 PHE A N 1
ATOM 499 C CA . PHE A 1 71 ? 3.786 3.370 9.504 1.00 94.75 71 PHE A CA 1
ATOM 500 C C . PHE A 1 71 ? 3.933 4.288 10.722 1.00 94.75 71 PHE A C 1
ATOM 502 O O . PHE A 1 71 ? 3.073 4.273 11.602 1.00 94.75 71 PHE A O 1
ATOM 509 N N . VAL A 1 72 ? 4.966 5.138 10.746 1.00 98.06 72 VAL A N 1
ATOM 510 C CA . VAL A 1 72 ? 5.204 6.077 11.856 1.00 98.06 72 VAL A CA 1
ATOM 511 C C . VAL A 1 72 ? 4.082 7.108 11.961 1.00 98.06 72 VAL A C 1
ATOM 513 O O . VAL A 1 72 ? 3.560 7.332 13.056 1.00 98.06 72 VAL A O 1
ATOM 516 N N . ALA A 1 73 ? 3.679 7.710 10.840 1.00 97.81 73 ALA A N 1
ATOM 517 C CA . ALA A 1 73 ? 2.614 8.707 10.814 1.00 97.81 73 ALA A CA 1
ATOM 518 C C . ALA A 1 73 ? 1.283 8.101 11.279 1.00 97.81 73 ALA A C 1
ATOM 520 O O . ALA A 1 73 ? 0.656 8.638 12.186 1.00 97.81 73 ALA A O 1
ATOM 521 N N . SER A 1 74 ? 0.897 6.942 10.732 1.00 95.25 74 SER A N 1
ATOM 522 C CA . SER A 1 74 ? -0.336 6.241 11.106 1.00 95.25 74 SER A CA 1
ATOM 523 C C . SER A 1 74 ? -0.339 5.856 12.587 1.00 95.25 74 SER A C 1
ATOM 525 O O . SER A 1 74 ? -1.277 6.202 13.303 1.00 95.25 74 SER A O 1
ATOM 527 N N . LEU A 1 75 ? 0.726 5.213 13.085 1.00 96.12 75 LEU A N 1
ATOM 528 C CA . LEU A 1 75 ? 0.825 4.846 14.501 1.00 96.12 75 LEU A CA 1
ATOM 529 C C . LEU A 1 75 ? 0.713 6.062 15.416 1.00 96.12 75 LEU A C 1
ATOM 531 O O . LEU A 1 75 ? -0.006 6.010 16.412 1.00 96.12 75 LEU A O 1
ATOM 535 N N . THR A 1 76 ? 1.395 7.154 15.072 1.00 97.81 76 THR A N 1
ATOM 536 C CA . THR A 1 76 ? 1.359 8.388 15.860 1.00 97.81 76 THR A CA 1
ATOM 537 C C . THR A 1 76 ? -0.050 8.969 15.873 1.00 97.81 76 THR A C 1
ATOM 539 O O . THR A 1 76 ? -0.601 9.217 16.945 1.00 97.81 76 THR A O 1
ATOM 542 N N . THR A 1 77 ? -0.670 9.126 14.701 1.00 96.88 77 THR A N 1
ATOM 543 C CA . THR A 1 77 ? -2.022 9.676 14.574 1.00 96.88 77 THR A CA 1
ATOM 544 C C . THR A 1 77 ? -3.044 8.842 15.342 1.00 96.88 77 THR A C 1
ATOM 546 O O . THR A 1 77 ? -3.773 9.390 16.169 1.00 96.88 77 THR A O 1
ATOM 549 N N . TRP A 1 78 ? -3.081 7.523 15.139 1.00 95.31 78 TRP A N 1
ATOM 550 C CA . TRP A 1 78 ? -4.053 6.664 15.819 1.00 95.31 78 TRP A CA 1
ATOM 551 C C . TRP A 1 78 ? -3.804 6.566 17.325 1.00 95.31 78 TRP A C 1
ATOM 553 O O . TRP A 1 78 ? -4.766 6.542 18.088 1.00 95.31 78 TRP A O 1
ATOM 563 N N . SER A 1 79 ? -2.547 6.577 17.779 1.00 95.56 79 SER A N 1
ATOM 564 C CA . SER A 1 79 ? -2.238 6.575 19.217 1.00 95.56 79 SER A CA 1
ATOM 565 C C . SER A 1 79 ? -2.719 7.857 19.893 1.00 95.56 79 SER A C 1
ATOM 567 O O . SER A 1 79 ? -3.343 7.796 20.950 1.00 95.56 79 SER A O 1
ATOM 569 N N . VAL A 1 80 ? -2.499 9.017 19.265 1.00 97.25 80 VAL A N 1
ATOM 570 C CA . VAL A 1 80 ? -2.970 10.307 19.793 1.00 97.25 80 VAL A CA 1
ATOM 571 C C . VAL A 1 80 ? -4.496 10.358 19.834 1.00 97.25 80 VAL A C 1
ATOM 573 O O . VAL A 1 80 ? -5.062 10.693 20.873 1.00 97.25 80 VAL A O 1
ATOM 576 N N . ILE A 1 81 ? -5.178 9.975 18.749 1.00 95.94 81 ILE A N 1
ATOM 577 C CA . ILE A 1 81 ? -6.651 9.931 18.724 1.00 95.94 81 ILE A CA 1
ATOM 578 C C . ILE A 1 81 ? -7.174 8.964 19.793 1.00 95.94 81 ILE A C 1
ATOM 580 O O . ILE A 1 81 ? -8.124 9.288 20.507 1.00 95.94 81 ILE A O 1
ATOM 584 N N . GLY A 1 82 ? -6.528 7.807 19.953 1.00 94.94 82 GLY A N 1
ATOM 585 C CA . GLY A 1 82 ? -6.901 6.817 20.958 1.00 94.94 82 GLY A CA 1
ATOM 586 C C . GLY A 1 82 ? -6.810 7.326 22.392 1.00 94.94 82 GLY A C 1
ATOM 587 O O . GLY A 1 82 ? -7.665 6.970 23.197 1.00 94.94 82 GLY A O 1
ATOM 588 N N . ILE A 1 83 ? -5.842 8.195 22.694 1.00 94.62 83 ILE A N 1
ATOM 589 C CA . ILE A 1 83 ? -5.707 8.825 24.016 1.00 94.62 83 ILE A CA 1
ATOM 590 C C . ILE A 1 83 ? -6.768 9.915 24.231 1.00 94.62 83 ILE A C 1
ATOM 592 O O . ILE A 1 83 ? -7.272 10.059 25.341 1.00 94.62 83 ILE A O 1
ATOM 596 N N . LEU A 1 84 ? -7.105 10.690 23.194 1.00 95.75 84 LEU A N 1
ATOM 597 C CA . LEU A 1 84 ? -7.970 11.870 23.328 1.00 95.75 84 LEU A CA 1
ATOM 598 C C . LEU A 1 84 ? -9.471 11.561 23.263 1.00 95.75 84 LEU A C 1
ATOM 600 O O . LEU A 1 84 ? -10.247 12.167 23.997 1.00 95.75 84 LEU A O 1
ATOM 604 N N . ALA A 1 85 ? -9.883 10.670 22.362 1.00 93.00 85 ALA A N 1
ATOM 605 C CA . ALA A 1 85 ? -11.295 10.451 22.030 1.00 93.00 85 ALA A CA 1
ATOM 606 C C . ALA A 1 85 ? -11.707 8.969 22.005 1.00 93.00 85 ALA A C 1
ATOM 608 O O . ALA A 1 85 ? -12.896 8.666 21.935 1.00 93.00 85 ALA A O 1
ATOM 609 N N . GLY A 1 86 ? -10.743 8.044 22.068 1.00 88.94 86 GLY A N 1
ATOM 610 C CA . GLY A 1 86 ? -10.981 6.623 21.826 1.00 88.94 86 GLY A CA 1
ATOM 611 C C . GLY A 1 86 ? -11.121 6.295 20.332 1.00 88.94 86 GLY A C 1
ATOM 612 O O . GLY A 1 86 ? -11.453 7.141 19.507 1.00 88.94 86 GLY A O 1
ATOM 613 N N . LEU A 1 87 ? -10.818 5.047 19.961 1.00 89.50 87 LEU A N 1
ATOM 614 C CA . LEU A 1 87 ? -10.770 4.600 18.555 1.00 89.50 87 LEU A CA 1
ATOM 615 C C . LEU A 1 87 ? -12.006 3.828 18.093 1.00 89.50 87 LEU A C 1
ATOM 617 O O . LEU A 1 87 ? -12.166 3.577 16.900 1.00 89.50 87 LEU A O 1
ATOM 621 N N . ARG A 1 88 ? -12.846 3.382 19.026 1.00 87.19 88 ARG A N 1
ATOM 622 C CA . ARG A 1 88 ? -14.008 2.543 18.736 1.00 87.19 88 ARG A CA 1
ATOM 623 C C . ARG A 1 88 ? -15.209 3.069 19.504 1.00 87.19 88 ARG A C 1
ATOM 625 O O . ARG A 1 88 ? -15.091 3.354 20.692 1.00 87.19 88 ARG A O 1
ATOM 632 N N . GLY A 1 89 ? -16.336 3.185 18.807 1.00 81.00 89 GLY A N 1
ATOM 633 C CA . GLY A 1 89 ? -17.632 3.356 19.454 1.00 81.00 89 GLY A CA 1
ATOM 634 C C . GLY A 1 89 ? -18.000 2.094 20.234 1.00 81.00 89 GLY A C 1
ATOM 635 O O . GLY A 1 89 ? -17.557 1.000 19.875 1.00 81.00 89 GLY A O 1
ATOM 636 N N . SER A 1 90 ? -18.760 2.271 21.313 1.00 69.44 90 SER A N 1
ATOM 637 C CA . SER A 1 90 ? -19.374 1.191 22.094 1.00 69.44 90 SER A CA 1
ATOM 638 C C . SER A 1 90 ? -20.449 0.453 21.309 1.00 69.44 90 SER A C 1
ATOM 640 O O . SER A 1 90 ? -21.240 1.170 20.652 1.00 69.44 90 SER A O 1
#

Secondary structure (DSSP, 8-state):
-HHHHHHHHHHHHHHHHHHHHHHTT---TT-HIIIIIIHHHHHHHHGGGT-TTS-HHHHHHHHHHHHHHHHHHHHHHHHHHHHHT-SS--

Sequence (90 aa):
MLATLIGAVGGAIVVFSVLGLDRLRIDGPVGAISVHGTVGIWGLLAVPLTNSEINLNAQLIGIGVILAFLFVASLTTWSVIGILAGLRGS

Foldseek 3Di:
DLVVVLVVVLVVQLVVLQVVCVVVVVDDPVSCCSNCPVSVLSVLCCVCVVPVVDDSVVSVVVNVVVVVCCVVVVCVVQVVCCVVPRDDDD

pLDDT: mean 94.96, std 4.49, range [69.44, 98.5]